Protein AF-A0A1F6GKB6-F1 (afdb_monomer_lite)

Organism: NCBI:txid1798563

Radius of gyration: 19.89 Å; chains: 1; bounding box: 51×46×44 Å

Secondary structure (DSSP, 8-state):
--S--S----SS---S--------SS---S-----S--------STT---TTSS---SS-----S-HHHHHHHHHH--S-EE-S--B-TTSSB--------TT--EEEEEEETTEEEEEEE--SS---

Structure (mmCIF, N/CA/C/O backbone):
data_AF-A0A1F6GKB6-F1
#
_entry.id   AF-A0A1F6GKB6-F1
#
loop_
_atom_site.group_PDB
_atom_site.id
_atom_site.type_symbol
_atom_site.label_atom_id
_atom_site.label_alt_id
_atom_site.label_comp_id
_atom_site.label_asym_id
_atom_site.label_entity_id
_atom_site.label_seq_id
_atom_site.pdbx_PDB_ins_code
_atom_site.Cartn_x
_atom_site.Cartn_y
_atom_site.Cartn_z
_atom_site.occupancy
_atom_site.B_iso_or_equiv
_atom_site.auth_seq_id
_atom_site.auth_comp_id
_atom_site.auth_asym_id
_atom_site.auth_atom_id
_atom_site.pdbx_PDB_model_num
ATOM 1 N N . MET A 1 1 ? -15.902 10.431 -11.038 1.00 54.03 1 MET A N 1
ATOM 2 C CA . MET A 1 1 ? -16.505 11.766 -10.882 1.00 54.03 1 MET A CA 1
ATOM 3 C C . MET A 1 1 ? -15.505 12.762 -11.425 1.00 54.03 1 MET A C 1
ATOM 5 O O . MET A 1 1 ? -14.327 12.593 -11.138 1.00 54.03 1 MET A O 1
ATOM 9 N N . GLY A 1 2 ? -15.940 13.699 -12.267 1.00 53.72 2 GLY A N 1
ATOM 10 C CA . GLY A 1 2 ? -15.123 14.877 -12.565 1.00 53.72 2 GLY A CA 1
ATOM 11 C C . GLY A 1 2 ? -15.116 15.820 -11.361 1.00 53.72 2 GLY A C 1
ATOM 12 O O . GLY A 1 2 ? -15.867 15.597 -10.414 1.00 53.72 2 GLY A O 1
ATOM 13 N N . GLU A 1 3 ? -14.307 16.872 -11.419 1.00 60.88 3 GLU A N 1
ATOM 14 C CA . GLU A 1 3 ? -14.274 17.997 -10.468 1.00 60.88 3 GLU A CA 1
ATOM 15 C C . GLU A 1 3 ? -15.574 18.844 -10.484 1.00 60.88 3 GLU A C 1
ATOM 17 O O . GLU A 1 3 ? -15.538 20.062 -10.347 1.00 60.88 3 GLU A O 1
ATOM 22 N N . GLU A 1 4 ? -16.737 18.230 -10.711 1.00 59.84 4 GLU A N 1
ATOM 23 C CA . GLU A 1 4 ? -18.040 18.894 -10.680 1.00 59.84 4 GLU A CA 1
ATOM 24 C C . GLU A 1 4 ? -18.728 18.532 -9.357 1.00 59.84 4 GLU A C 1
ATOM 26 O O . GLU A 1 4 ? -18.845 17.360 -8.992 1.00 59.84 4 GLU A O 1
ATOM 31 N N . THR A 1 5 ? -19.079 19.567 -8.593 1.00 58.62 5 THR A N 1
ATOM 32 C CA . THR A 1 5 ? -19.466 19.500 -7.178 1.00 58.62 5 THR A CA 1
ATOM 33 C C . THR A 1 5 ? -20.979 19.488 -6.959 1.00 58.62 5 THR A C 1
ATOM 35 O O . THR A 1 5 ? -21.428 19.633 -5.821 1.00 58.62 5 THR A O 1
ATOM 38 N N . THR A 1 6 ? -21.787 19.268 -8.001 1.00 60.56 6 THR A N 1
ATOM 39 C CA . THR A 1 6 ? -23.246 19.393 -7.908 1.00 60.56 6 THR A CA 1
ATOM 40 C C . THR A 1 6 ? -23.952 18.073 -8.195 1.00 60.56 6 THR A C 1
ATOM 42 O O . THR A 1 6 ? -24.744 17.937 -9.121 1.00 60.56 6 THR A O 1
ATOM 45 N N . GLY A 1 7 ? -23.722 17.105 -7.307 1.00 72.06 7 GLY A N 1
ATOM 46 C CA . GLY A 1 7 ? -24.527 15.890 -7.208 1.00 72.06 7 GLY A CA 1
ATOM 47 C C . GLY A 1 7 ? -24.171 14.810 -8.232 1.00 72.06 7 GLY A C 1
ATOM 48 O O . GLY A 1 7 ? -24.390 14.930 -9.431 1.00 72.06 7 GLY A O 1
ATOM 49 N N . GLY A 1 8 ? -23.706 13.671 -7.725 1.00 70.75 8 GLY A N 1
ATOM 50 C CA . GLY A 1 8 ? -23.504 12.463 -8.512 1.00 70.75 8 GLY A CA 1
ATOM 51 C C . GLY A 1 8 ? -23.344 11.259 -7.594 1.00 70.75 8 GLY A C 1
ATOM 52 O O . GLY A 1 8 ? -22.657 11.337 -6.580 1.00 70.75 8 GLY A O 1
ATOM 53 N N . ALA A 1 9 ? -23.983 10.143 -7.937 1.00 79.69 9 ALA A N 1
ATOM 54 C CA . ALA A 1 9 ? -23.826 8.881 -7.223 1.00 79.69 9 ALA A CA 1
ATOM 55 C C . ALA A 1 9 ? -23.137 7.863 -8.131 1.00 79.69 9 ALA A C 1
ATOM 57 O O . ALA A 1 9 ? -23.499 7.704 -9.297 1.00 79.69 9 ALA A O 1
ATOM 58 N N . VAL A 1 10 ? -22.163 7.141 -7.583 1.00 84.00 10 VAL A N 1
ATOM 59 C CA . VAL A 1 10 ? -21.629 5.936 -8.213 1.00 84.00 10 VAL A CA 1
ATOM 60 C C . VAL A 1 10 ? -22.353 4.746 -7.587 1.00 84.00 10 VAL A C 1
ATOM 62 O O . VAL A 1 10 ? -22.164 4.460 -6.412 1.00 84.00 10 VAL A O 1
ATOM 65 N N . THR A 1 11 ? -23.203 4.060 -8.355 1.00 87.25 11 THR A N 1
ATOM 66 C CA . THR A 1 11 ? -23.974 2.885 -7.889 1.00 87.25 11 THR A CA 1
ATOM 67 C C . THR A 1 11 ? -23.221 1.558 -8.058 1.00 87.25 11 THR A C 1
ATOM 69 O O . THR A 1 11 ? -23.742 0.500 -7.710 1.00 87.25 11 THR A O 1
ATOM 72 N N . GLY A 1 12 ? -22.002 1.612 -8.604 1.00 85.88 12 GLY A N 1
ATOM 73 C CA . GLY A 1 12 ? -21.102 0.477 -8.820 1.00 85.88 12 GLY A CA 1
ATOM 74 C C . GLY A 1 12 ? -19.685 0.784 -8.334 1.00 85.88 12 GLY A C 1
ATOM 75 O O . GLY A 1 12 ? -19.497 1.474 -7.337 1.00 85.88 12 GLY A O 1
ATOM 76 N N . LEU A 1 13 ? -18.661 0.295 -9.037 1.00 87.19 13 LEU A N 1
ATOM 77 C CA . LEU A 1 13 ? -17.279 0.635 -8.696 1.00 87.19 13 LEU A CA 1
ATOM 78 C C . LEU A 1 13 ? -16.881 1.993 -9.290 1.00 87.19 13 LEU A C 1
ATOM 80 O O . LEU A 1 13 ? -16.842 2.148 -10.509 1.00 87.19 13 LEU A O 1
ATOM 84 N N . GLY A 1 14 ? -16.489 2.933 -8.432 1.00 87.12 14 GLY A N 1
ATOM 85 C CA . GLY A 1 14 ? -15.773 4.146 -8.825 1.00 87.12 14 GLY A CA 1
ATOM 86 C C . GLY A 1 14 ? -14.289 3.984 -8.528 1.00 87.12 14 GLY A C 1
ATOM 87 O O . GLY A 1 14 ? -13.907 3.948 -7.365 1.00 87.12 14 GLY A O 1
ATOM 88 N N . VAL A 1 15 ? -13.450 3.868 -9.558 1.00 90.50 15 VAL A N 1
ATOM 89 C CA . VAL A 1 15 ? -12.000 3.717 -9.388 1.00 90.50 15 VAL A CA 1
ATOM 90 C C . VAL A 1 15 ? -11.258 4.647 -10.343 1.00 90.50 15 VAL A C 1
ATOM 92 O O . VAL A 1 15 ? -11.582 4.699 -11.526 1.00 90.50 15 VAL A O 1
ATOM 95 N N . GLY A 1 16 ? -10.278 5.391 -9.823 1.00 86.94 16 GLY A N 1
ATOM 96 C CA . GLY A 1 16 ? -9.428 6.267 -10.637 1.00 86.94 16 GLY A CA 1
ATOM 97 C C . GLY A 1 16 ? -8.393 5.490 -11.454 1.00 86.94 16 GLY A C 1
ATOM 98 O O . GLY A 1 16 ? -8.139 5.825 -12.605 1.00 86.94 16 GLY A O 1
ATOM 99 N N . VAL A 1 17 ? -7.837 4.414 -10.883 1.00 90.75 17 VAL A N 1
ATOM 100 C CA . VAL A 1 17 ? -6.865 3.529 -11.542 1.00 90.75 17 VAL A CA 1
ATOM 101 C C . VAL A 1 17 ? -7.171 2.071 -11.210 1.00 90.75 17 VAL A C 1
ATOM 103 O O . VAL A 1 17 ? -7.237 1.695 -10.042 1.00 90.75 17 VAL A O 1
ATOM 106 N N . ARG A 1 18 ? -7.315 1.231 -12.240 1.00 92.94 18 ARG A N 1
ATOM 107 C CA . ARG A 1 18 ? -7.402 -0.228 -12.101 1.00 92.94 18 ARG A CA 1
ATOM 108 C C . ARG A 1 18 ? -6.222 -0.875 -12.820 1.00 92.94 18 ARG A C 1
ATOM 110 O O . ARG A 1 18 ? -6.158 -0.827 -14.044 1.00 92.94 18 ARG A O 1
ATOM 117 N N . ALA A 1 19 ? -5.347 -1.531 -12.065 1.00 93.69 19 ALA A N 1
ATOM 118 C CA . ALA A 1 19 ? -4.325 -2.423 -12.602 1.00 93.69 19 ALA A CA 1
ATOM 119 C C . ALA A 1 19 ? -4.752 -3.881 -12.378 1.00 93.69 19 ALA A C 1
ATOM 121 O O . ALA A 1 19 ? -5.262 -4.229 -11.313 1.00 93.69 19 ALA A O 1
ATOM 122 N N . THR A 1 20 ? -4.611 -4.739 -13.389 1.00 94.69 20 THR A N 1
ATOM 123 C CA . THR A 1 20 ? -5.004 -6.152 -13.295 1.00 94.69 20 THR A CA 1
ATOM 124 C C . THR A 1 20 ? -3.941 -7.026 -13.933 1.00 94.69 20 THR A C 1
ATOM 126 O O . THR A 1 20 ? -3.696 -6.940 -15.132 1.00 94.69 20 THR A O 1
ATOM 129 N N . LEU A 1 21 ? -3.346 -7.893 -13.118 1.00 94.62 21 LEU A N 1
ATOM 130 C CA . LEU A 1 21 ? -2.519 -8.999 -13.571 1.00 94.62 21 LEU A CA 1
ATOM 131 C C . LEU A 1 21 ? -3.378 -10.268 -13.567 1.00 94.62 21 LEU A C 1
ATOM 133 O O . LEU A 1 21 ? -3.818 -10.712 -12.509 1.00 94.62 21 LEU A O 1
ATOM 137 N N . GLY A 1 22 ? -3.624 -10.832 -14.747 1.00 93.25 22 GLY A N 1
ATOM 138 C CA . GLY A 1 22 ? -4.306 -12.116 -14.890 1.00 93.25 22 GLY A CA 1
ATOM 139 C C . GLY A 1 22 ? -3.315 -13.274 -14.841 1.00 93.25 22 GLY A C 1
ATOM 140 O O . GLY A 1 22 ? -2.244 -13.193 -15.440 1.00 93.25 22 GLY A O 1
ATOM 141 N N . LEU A 1 23 ? -3.691 -14.357 -14.166 1.00 93.25 23 LEU A N 1
ATOM 142 C CA . LEU A 1 23 ? -2.981 -15.631 -14.229 1.00 93.25 23 LEU A CA 1
ATOM 143 C C . LEU A 1 23 ? -3.810 -16.618 -15.064 1.00 93.25 23 LEU A C 1
ATOM 145 O O . LEU A 1 23 ? -5.036 -16.633 -14.926 1.00 93.25 23 LEU A O 1
ATOM 149 N N . PRO A 1 24 ? -3.184 -17.415 -15.947 1.00 90.94 24 PRO A N 1
ATOM 150 C CA . PRO A 1 24 ? -3.893 -18.467 -16.665 1.00 90.94 24 PRO A CA 1
ATOM 151 C C . PRO A 1 24 ? -4.251 -19.622 -15.716 1.00 90.94 24 PRO A C 1
ATOM 153 O O . PRO A 1 24 ? -3.610 -19.806 -14.682 1.00 90.94 24 PRO A O 1
ATOM 156 N N . ASP A 1 25 ? -5.245 -20.428 -16.094 1.00 95.25 25 ASP A N 1
ATOM 157 C CA . ASP A 1 25 ? -5.691 -21.614 -15.344 1.00 95.25 25 ASP A CA 1
ATOM 158 C C . ASP A 1 25 ? -4.726 -22.805 -15.528 1.00 95.25 25 ASP A C 1
ATOM 160 O O . ASP A 1 25 ? -5.060 -23.855 -16.073 1.00 95.25 25 ASP A O 1
ATOM 164 N N . ILE A 1 26 ? -3.458 -22.591 -15.177 1.00 94.56 26 ILE A N 1
ATOM 165 C CA . ILE A 1 26 ? -2.392 -23.591 -15.176 1.00 94.56 26 ILE A CA 1
ATOM 166 C C . ILE A 1 26 ? -1.312 -23.165 -14.180 1.00 94.56 26 ILE A C 1
ATOM 168 O O . ILE A 1 26 ? -0.996 -21.981 -14.049 1.00 94.56 26 ILE A O 1
ATOM 172 N N . ALA A 1 27 ? -0.704 -24.130 -13.490 1.00 92.06 27 ALA A N 1
ATOM 173 C CA . ALA A 1 27 ? 0.462 -23.855 -12.660 1.00 92.06 27 ALA A CA 1
ATOM 174 C C . ALA A 1 27 ? 1.628 -23.347 -13.525 1.00 92.06 27 ALA A C 1
ATOM 176 O O . ALA A 1 27 ? 1.958 -23.934 -14.558 1.00 92.06 27 ALA A O 1
ATOM 177 N N . MET A 1 28 ? 2.273 -22.262 -13.097 1.00 92.25 28 MET A N 1
ATOM 178 C CA . MET A 1 28 ? 3.455 -21.745 -13.787 1.00 92.25 28 MET A CA 1
ATOM 179 C C . MET A 1 28 ? 4.600 -22.752 -13.668 1.00 92.25 28 MET A C 1
ATOM 181 O O . MET A 1 28 ? 5.017 -23.103 -12.567 1.00 92.25 28 MET A O 1
ATOM 185 N N . ALA A 1 29 ? 5.100 -23.226 -14.811 1.00 87.12 29 ALA A N 1
ATOM 186 C CA . ALA A 1 29 ? 6.099 -24.293 -14.860 1.00 87.12 29 ALA A CA 1
ATOM 187 C C . ALA A 1 29 ? 7.501 -23.844 -14.402 1.00 87.12 29 ALA A C 1
ATOM 189 O O . ALA A 1 29 ? 8.291 -24.683 -13.974 1.00 87.12 29 ALA A O 1
ATOM 190 N N . ALA A 1 30 ? 7.820 -22.544 -14.495 1.00 89.00 30 ALA A N 1
ATOM 191 C CA . ALA A 1 30 ? 9.069 -21.963 -14.002 1.00 89.00 30 ALA A CA 1
ATOM 192 C C . ALA A 1 30 ? 9.014 -20.423 -13.908 1.00 89.00 30 ALA A C 1
ATOM 194 O O . ALA A 1 30 ? 8.566 -19.765 -14.844 1.00 89.00 30 ALA A O 1
ATOM 195 N N . GLY A 1 31 ? 9.592 -19.874 -12.832 1.00 78.88 31 GLY A N 1
ATOM 196 C CA . GLY A 1 31 ? 10.120 -18.503 -12.741 1.00 78.88 31 GLY A CA 1
ATOM 197 C C . GLY A 1 31 ? 9.147 -17.323 -12.911 1.00 78.88 31 GLY A C 1
ATOM 198 O O . GLY A 1 31 ? 7.927 -17.470 -12.929 1.00 78.88 31 GLY A O 1
ATOM 199 N N . GLY A 1 32 ? 9.750 -16.134 -13.038 1.00 86.38 32 GLY A N 1
ATOM 200 C CA . GLY A 1 32 ? 9.097 -14.843 -13.284 1.00 86.38 32 GLY A CA 1
ATOM 201 C C . GLY A 1 32 ? 8.898 -13.982 -12.030 1.00 86.38 32 GLY A C 1
ATOM 202 O O . GLY A 1 32 ? 8.618 -14.495 -10.950 1.00 86.38 32 GLY A O 1
ATOM 203 N N . THR A 1 33 ? 9.017 -12.662 -12.191 1.00 92.62 33 THR A N 1
ATOM 204 C CA . THR A 1 33 ? 8.611 -11.667 -11.186 1.00 92.62 33 THR A CA 1
ATOM 205 C C . THR A 1 33 ? 7.348 -10.993 -11.691 1.00 92.62 33 THR A C 1
ATOM 207 O O . THR A 1 33 ? 7.362 -10.367 -12.750 1.00 92.62 33 THR A O 1
ATOM 210 N N . TYR A 1 34 ? 6.257 -11.124 -10.944 1.00 91.81 34 TYR A N 1
ATOM 211 C CA . TYR A 1 34 ? 4.956 -10.598 -11.329 1.00 91.81 34 TYR A CA 1
ATOM 212 C C . TYR A 1 34 ? 4.476 -9.587 -10.299 1.00 91.81 34 TYR A C 1
ATOM 214 O O . TYR A 1 34 ? 4.452 -9.870 -9.104 1.00 91.81 34 TYR A O 1
ATOM 222 N N . ALA A 1 35 ? 4.054 -8.420 -10.766 1.00 93.50 35 ALA A N 1
ATOM 223 C CA . ALA A 1 35 ? 3.468 -7.397 -9.922 1.00 93.50 35 ALA A CA 1
ATOM 224 C C . ALA A 1 35 ? 2.264 -6.798 -10.644 1.00 93.50 35 ALA A C 1
ATOM 226 O O . ALA A 1 35 ? 2.362 -6.410 -11.806 1.00 93.50 35 ALA A O 1
ATOM 227 N N . ALA A 1 36 ? 1.125 -6.708 -9.956 1.00 92.00 36 ALA A N 1
ATOM 228 C CA . ALA A 1 36 ? -0.007 -5.939 -10.469 1.00 92.00 36 ALA A CA 1
ATOM 229 C C . ALA A 1 36 ? 0.324 -4.435 -10.526 1.00 92.00 36 ALA A C 1
ATOM 231 O O . ALA A 1 36 ? -0.216 -3.715 -11.358 1.00 92.00 36 ALA A O 1
ATOM 232 N N . MET A 1 37 ? 1.227 -3.974 -9.658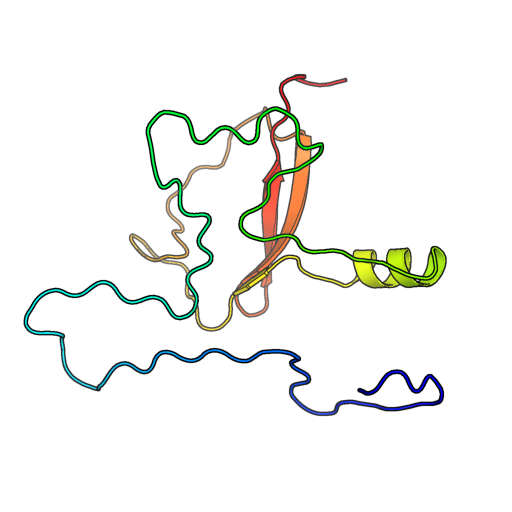 1.00 94.00 37 MET A N 1
ATOM 233 C CA . MET A 1 37 ? 1.769 -2.620 -9.626 1.00 94.00 37 MET A CA 1
ATOM 234 C C . MET A 1 37 ? 3.185 -2.667 -9.039 1.00 94.00 37 MET A C 1
ATOM 236 O O . MET A 1 37 ? 3.398 -3.341 -8.033 1.00 94.00 37 MET A O 1
ATOM 240 N N . MET A 1 38 ? 4.132 -1.949 -9.647 1.00 95.31 38 MET A N 1
ATOM 241 C CA . MET A 1 38 ? 5.509 -1.809 -9.160 1.00 95.31 38 MET A CA 1
ATOM 242 C C . MET A 1 38 ? 5.889 -0.321 -9.139 1.00 95.31 38 MET A C 1
ATOM 244 O O . MET A 1 38 ? 6.223 0.228 -10.188 1.00 95.31 38 MET A O 1
ATOM 248 N N . PRO A 1 39 ? 5.795 0.360 -7.984 1.00 93.81 39 PRO A N 1
ATOM 249 C CA . PRO A 1 39 ? 6.403 1.674 -7.817 1.00 93.81 39 PRO A CA 1
ATOM 250 C C . PRO A 1 39 ? 7.923 1.523 -7.683 1.00 93.81 39 PRO A C 1
ATOM 252 O O . PRO A 1 39 ? 8.397 0.680 -6.923 1.00 93.81 39 PRO A O 1
ATOM 255 N N . GLU A 1 40 ? 8.687 2.349 -8.397 1.00 96.12 40 GLU A N 1
ATOM 256 C CA . GLU A 1 40 ? 10.149 2.308 -8.367 1.00 96.12 40 GLU A CA 1
ATOM 257 C C . GLU A 1 40 ? 10.741 3.719 -8.304 1.00 96.12 40 GLU A C 1
ATOM 259 O O . GLU A 1 40 ? 10.392 4.603 -9.086 1.00 96.12 40 GLU A O 1
ATOM 264 N N . ILE A 1 41 ? 11.676 3.899 -7.371 1.00 96.12 41 ILE A N 1
ATOM 265 C CA . ILE A 1 41 ? 12.668 4.970 -7.381 1.00 96.12 41 ILE A CA 1
ATOM 266 C C . ILE A 1 41 ? 13.997 4.276 -7.658 1.00 96.12 41 ILE A C 1
ATOM 268 O O . ILE A 1 41 ? 14.449 3.466 -6.849 1.00 96.12 41 ILE A O 1
ATOM 272 N N . TYR A 1 42 ? 14.592 4.561 -8.814 1.00 96.62 42 TYR A N 1
ATOM 273 C CA . TYR A 1 42 ? 15.803 3.884 -9.267 1.00 96.62 42 TYR A CA 1
ATOM 274 C C . TYR A 1 42 ? 17.051 4.736 -9.006 1.00 96.62 42 TYR A C 1
ATOM 276 O O . TYR A 1 42 ? 17.180 5.849 -9.520 1.00 96.62 42 TYR A O 1
ATOM 284 N N . SER A 1 43 ? 17.991 4.189 -8.237 1.00 97.06 43 SER A N 1
ATOM 285 C CA . SER A 1 43 ? 19.283 4.814 -7.934 1.00 97.06 43 SER A CA 1
ATOM 286 C C . SER A 1 43 ? 20.339 4.380 -8.955 1.00 97.06 43 SER A C 1
ATOM 288 O O . SER A 1 43 ? 20.814 3.248 -8.925 1.00 97.06 43 SER A O 1
ATOM 290 N N . PHE A 1 44 ? 20.715 5.279 -9.870 1.00 95.88 44 PHE A N 1
ATOM 291 C CA . PHE A 1 44 ? 21.575 4.965 -11.025 1.00 95.88 44 PHE A CA 1
ATOM 292 C C . PHE A 1 44 ? 23.066 4.789 -10.708 1.00 95.88 44 PHE A C 1
ATOM 294 O O . PHE A 1 44 ? 23.815 4.303 -11.555 1.00 95.88 44 PHE A O 1
ATOM 301 N N . GLY A 1 45 ? 23.513 5.191 -9.522 1.00 96.56 45 GLY A N 1
ATOM 302 C CA . GLY A 1 45 ? 24.922 5.142 -9.143 1.00 96.56 45 GLY A CA 1
ATOM 303 C C . GLY A 1 45 ? 25.141 5.298 -7.646 1.00 96.56 45 GLY A C 1
ATOM 304 O O . GLY A 1 45 ? 24.208 5.591 -6.896 1.00 96.56 45 GLY A O 1
ATOM 305 N N . ASP A 1 46 ? 26.391 5.123 -7.231 1.00 95.81 46 ASP A N 1
ATOM 306 C CA . ASP A 1 46 ? 26.845 5.204 -5.839 1.00 95.81 46 ASP A CA 1
ATOM 307 C C . ASP A 1 46 ? 26.575 6.566 -5.178 1.00 95.81 46 ASP A C 1
ATOM 309 O O . ASP A 1 46 ? 26.317 6.621 -3.980 1.00 95.81 46 ASP A O 1
ATOM 313 N N . ALA A 1 47 ? 26.561 7.649 -5.957 1.00 96.25 47 ALA A N 1
ATOM 314 C CA . ALA A 1 47 ? 26.251 9.001 -5.493 1.00 96.25 47 ALA A CA 1
ATOM 315 C C . ALA A 1 47 ? 24.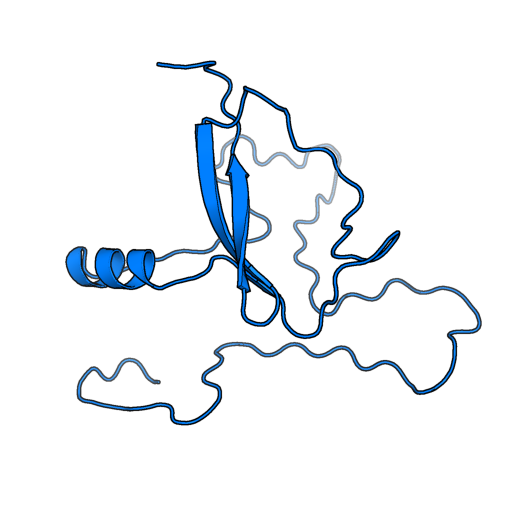743 9.347 -5.461 1.00 96.25 47 ALA A C 1
ATOM 317 O O . ALA A 1 47 ? 24.396 10.515 -5.288 1.00 96.25 47 ALA A O 1
ATOM 318 N N . SER A 1 48 ? 23.835 8.384 -5.669 1.00 96.62 48 SER A N 1
ATOM 319 C CA . SER A 1 48 ? 22.387 8.649 -5.611 1.00 96.62 48 SER A CA 1
ATOM 320 C C . SER A 1 48 ? 21.966 8.935 -4.170 1.00 96.62 48 SER A C 1
ATOM 322 O O . SER A 1 48 ? 21.854 8.016 -3.361 1.00 96.62 48 SER A O 1
ATOM 324 N N . ASP A 1 49 ? 21.719 10.205 -3.860 1.00 95.06 49 ASP A N 1
ATOM 325 C CA . ASP A 1 49 ? 21.352 10.662 -2.524 1.00 95.06 49 ASP A CA 1
ATOM 326 C C . ASP A 1 49 ? 20.140 11.597 -2.586 1.00 95.06 49 ASP A C 1
ATOM 328 O O . ASP A 1 49 ? 20.143 12.618 -3.276 1.00 95.06 49 ASP A O 1
ATOM 332 N N . ALA A 1 50 ? 19.091 11.232 -1.853 1.00 93.19 50 ALA A N 1
ATOM 333 C CA . ALA A 1 50 ? 17.882 12.029 -1.693 1.00 93.19 50 ALA A CA 1
ATOM 334 C C . ALA A 1 50 ? 17.827 12.728 -0.324 1.00 93.19 50 ALA A C 1
ATOM 336 O O . ALA A 1 50 ? 16.801 13.297 0.022 1.00 93.19 50 ALA A O 1
ATOM 337 N N . GLY A 1 51 ? 18.905 12.727 0.464 1.00 92.94 51 GLY A N 1
ATOM 338 C CA . GLY A 1 51 ? 18.927 13.225 1.843 1.00 92.94 51 GLY A CA 1
ATOM 339 C C . GLY A 1 51 ? 18.580 14.708 2.022 1.00 92.94 51 GLY A C 1
ATOM 340 O O . GLY A 1 51 ? 18.288 15.132 3.136 1.00 92.94 51 GLY A O 1
ATOM 341 N N . ALA A 1 52 ? 18.575 15.499 0.945 1.00 94.19 52 ALA A N 1
ATOM 342 C CA . ALA A 1 52 ? 18.168 16.905 0.971 1.00 94.19 52 ALA A CA 1
ATOM 343 C C . ALA A 1 52 ? 16.655 17.135 0.761 1.00 94.19 52 ALA A C 1
ATOM 345 O O . ALA A 1 52 ? 16.198 18.272 0.893 1.00 94.19 52 ALA A O 1
ATOM 346 N N . VAL A 1 53 ? 15.871 16.110 0.403 1.00 94.81 53 VAL A N 1
ATOM 347 C CA . VAL A 1 53 ? 14.419 16.263 0.206 1.00 94.81 53 VAL A CA 1
ATOM 348 C C . VAL A 1 53 ? 13.681 16.198 1.543 1.00 94.81 53 VAL A C 1
ATOM 350 O O . VAL A 1 53 ? 14.092 15.500 2.464 1.00 94.81 53 VAL A O 1
ATOM 353 N N . THR A 1 54 ? 12.557 16.907 1.655 1.00 94.69 54 THR A N 1
ATOM 354 C CA . THR A 1 54 ? 11.737 16.906 2.880 1.00 94.69 54 THR A CA 1
ATOM 355 C C . THR A 1 54 ? 10.987 15.594 3.094 1.00 94.69 54 THR A C 1
ATOM 357 O O . THR A 1 54 ? 10.661 15.252 4.225 1.00 94.69 54 THR A O 1
ATOM 360 N N . GLU A 1 55 ? 10.677 14.880 2.011 1.00 92.88 55 GLU A N 1
ATOM 361 C CA . GLU A 1 55 ? 10.007 13.582 2.045 1.00 92.88 55 GLU A CA 1
ATOM 362 C C . GLU A 1 55 ? 10.327 12.790 0.768 1.00 92.88 55 GLU A C 1
ATOM 364 O O . GLU A 1 55 ? 10.260 13.337 -0.335 1.00 92.88 55 GLU A O 1
ATOM 369 N N . LEU A 1 56 ? 10.649 11.503 0.918 1.00 94.94 56 LEU A N 1
ATOM 370 C CA . LEU A 1 56 ? 10.826 10.551 -0.177 1.00 94.94 56 LEU A CA 1
ATOM 371 C C . LEU A 1 56 ? 9.890 9.361 0.047 1.00 94.94 56 LEU A C 1
ATOM 373 O O . LEU A 1 56 ? 9.984 8.691 1.072 1.00 94.94 56 LEU A O 1
ATOM 377 N N . SER A 1 57 ? 9.024 9.078 -0.924 1.00 94.94 57 SER A N 1
ATOM 378 C CA . SER A 1 57 ? 7.958 8.081 -0.782 1.00 94.94 57 SER A CA 1
ATOM 379 C C . SER A 1 57 ? 7.819 7.258 -2.064 1.00 94.94 57 SER A C 1
ATOM 381 O O . SER A 1 57 ? 7.633 7.827 -3.136 1.00 94.94 57 SER A O 1
ATOM 383 N N . PHE A 1 58 ? 7.855 5.921 -1.966 1.00 93.88 58 PHE A N 1
ATOM 384 C CA . PHE A 1 58 ? 7.523 5.028 -3.094 1.00 93.88 58 PHE A CA 1
ATOM 385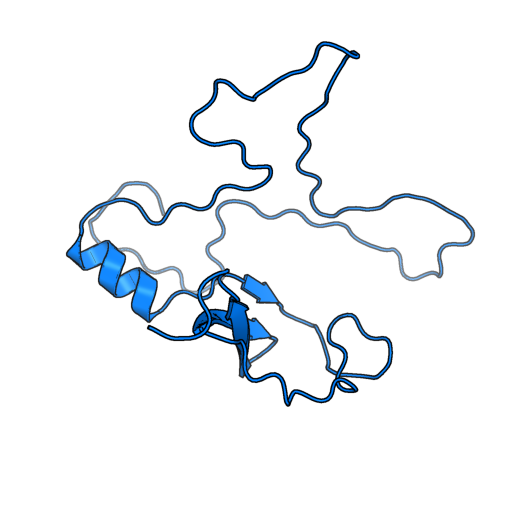 C C . PHE A 1 58 ? 6.031 5.091 -3.443 1.00 93.88 58 PHE A C 1
ATOM 387 O O . PHE A 1 58 ? 5.649 5.024 -4.607 1.00 93.88 58 PHE A O 1
ATOM 394 N N . ILE A 1 59 ? 5.186 5.226 -2.419 1.00 94.62 59 ILE A N 1
ATOM 395 C CA . ILE A 1 59 ? 3.745 5.429 -2.546 1.00 94.62 59 ILE A CA 1
ATOM 396 C C . ILE A 1 59 ? 3.368 6.537 -1.569 1.00 94.62 59 ILE A C 1
ATOM 398 O O . ILE A 1 59 ? 3.561 6.393 -0.364 1.00 94.62 59 ILE A O 1
ATOM 402 N N . ARG A 1 60 ? 2.824 7.638 -2.089 1.00 93.81 60 ARG A N 1
ATOM 403 C CA . ARG A 1 60 ? 2.289 8.742 -1.289 1.00 93.81 60 ARG A CA 1
ATOM 404 C C . ARG A 1 60 ? 0.779 8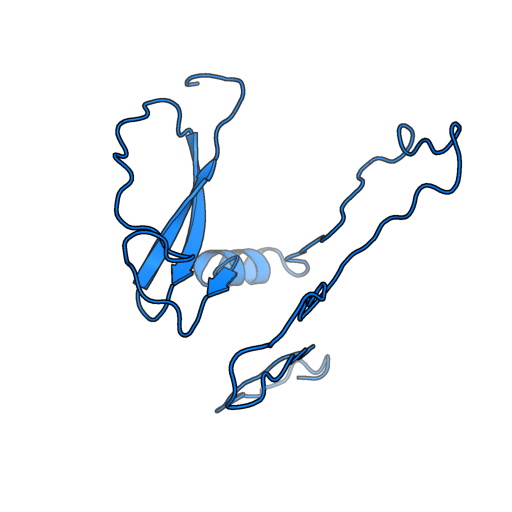.800 -1.474 1.00 93.81 60 ARG A C 1
ATOM 406 O O . ARG A 1 60 ? 0.301 8.912 -2.600 1.00 93.81 60 ARG A O 1
ATOM 413 N N . VAL A 1 61 ? 0.045 8.751 -0.368 1.00 93.19 61 VAL A N 1
ATOM 414 C CA . VAL A 1 61 ? -1.417 8.889 -0.342 1.00 93.19 61 VAL A CA 1
ATOM 415 C C . VAL A 1 61 ? -1.757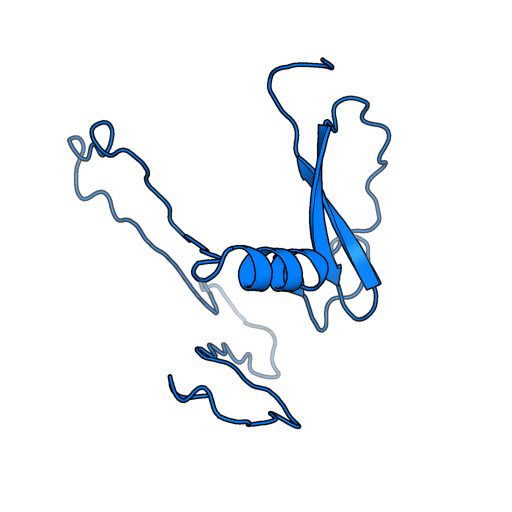 10.168 0.412 1.00 93.19 61 VAL A C 1
ATOM 417 O O . VAL A 1 61 ? -1.180 10.431 1.464 1.00 93.19 61 VAL A O 1
ATOM 420 N N . VAL A 1 62 ? -2.654 10.984 -0.141 1.00 94.12 62 VAL A N 1
ATOM 421 C CA . VAL A 1 62 ? -3.025 12.286 0.428 1.00 94.12 62 VAL A CA 1
ATOM 422 C C . VAL A 1 62 ? -4.543 12.387 0.497 1.00 94.12 62 VAL A C 1
ATOM 424 O O . VAL A 1 62 ? -5.211 12.298 -0.532 1.00 94.12 62 VAL A O 1
ATOM 427 N N . ASN A 1 63 ? -5.073 12.609 1.700 1.00 94.75 63 ASN A N 1
ATOM 428 C CA . ASN A 1 63 ? -6.411 13.162 1.893 1.00 94.75 63 ASN A CA 1
ATOM 429 C C . ASN A 1 63 ? -6.249 14.686 1.972 1.00 94.75 63 ASN A C 1
ATOM 431 O O . ASN A 1 63 ? -5.669 15.189 2.931 1.00 94.75 63 ASN A O 1
ATOM 435 N N . GLY A 1 64 ? -6.631 15.397 0.912 1.00 93.00 64 GLY A N 1
ATOM 436 C CA . GLY A 1 64 ? -6.445 16.843 0.777 1.00 93.00 64 GLY A CA 1
ATOM 437 C C . GLY A 1 64 ? -7.761 17.534 0.429 1.00 93.00 64 GLY A C 1
ATOM 438 O O . GLY A 1 64 ? -8.625 16.925 -0.196 1.00 93.00 64 GLY A O 1
ATOM 439 N N . GLY A 1 65 ? -7.909 18.809 0.797 1.00 92.56 65 GLY A N 1
ATOM 440 C CA . GLY A 1 65 ? -9.104 19.600 0.497 1.00 92.56 65 GLY A CA 1
ATOM 441 C C . GLY A 1 65 ? -9.633 20.369 1.707 1.00 92.56 65 GLY A C 1
ATOM 442 O O . GLY A 1 65 ? -8.859 20.844 2.536 1.00 92.56 65 GLY A O 1
ATOM 443 N N . ASP A 1 66 ? -10.958 20.519 1.774 1.00 94.25 66 ASP A N 1
ATOM 444 C CA . ASP A 1 66 ? -11.658 21.170 2.886 1.00 94.25 66 ASP A CA 1
ATOM 445 C C . ASP A 1 66 ? -11.456 20.413 4.209 1.00 94.25 66 ASP A C 1
ATOM 447 O O . ASP A 1 66 ? -11.567 19.190 4.247 1.00 94.25 66 ASP A O 1
ATOM 451 N N . ALA A 1 67 ? -11.194 21.130 5.304 1.00 94.06 67 ALA A N 1
ATOM 452 C CA . ALA A 1 67 ? -10.851 20.521 6.590 1.00 94.06 67 ALA A CA 1
ATOM 453 C C . ALA A 1 67 ? -11.968 19.635 7.165 1.00 94.06 67 ALA A C 1
ATOM 455 O O . ALA A 1 67 ? -11.691 18.553 7.681 1.00 94.06 67 ALA A O 1
ATOM 456 N N . THR A 1 68 ? -13.228 20.063 7.057 1.00 94.88 68 THR A N 1
ATOM 457 C CA . THR A 1 68 ? -14.369 19.279 7.542 1.00 94.88 68 THR A CA 1
ATOM 458 C C . THR A 1 68 ? -14.623 18.081 6.631 1.00 94.88 68 THR A C 1
ATOM 460 O O . THR A 1 68 ? -14.809 16.965 7.118 1.00 94.88 68 THR A O 1
ATOM 463 N N . GLY A 1 69 ? -14.566 18.283 5.312 1.00 94.44 69 GLY A N 1
ATOM 464 C CA . GLY A 1 69 ? -14.684 17.201 4.336 1.00 94.44 69 GLY A CA 1
ATOM 465 C C . GLY A 1 69 ? -13.618 16.121 4.531 1.00 94.44 69 GLY A C 1
ATOM 466 O O . GLY A 1 69 ? -13.948 14.939 4.578 1.00 94.44 69 GLY A O 1
ATOM 467 N N . MET A 1 70 ? -12.359 16.521 4.732 1.00 96.31 70 MET A N 1
ATOM 468 C CA . MET A 1 70 ? -11.257 15.598 5.011 1.00 96.31 70 MET A CA 1
ATOM 469 C C . MET A 1 70 ? -11.496 14.785 6.283 1.00 96.31 70 MET A C 1
ATOM 471 O O . MET A 1 70 ? -11.289 13.576 6.244 1.00 96.31 70 MET A O 1
ATOM 475 N N . GLY A 1 71 ? -11.959 15.414 7.371 1.00 96.00 71 GLY A N 1
ATOM 476 C CA . GLY A 1 71 ? -12.289 14.701 8.610 1.00 96.00 71 GLY A CA 1
ATOM 477 C C . GLY A 1 71 ? -13.383 13.654 8.399 1.00 96.00 71 GLY A C 1
ATOM 478 O O . GLY A 1 71 ? -13.235 12.511 8.811 1.00 96.00 71 GLY A O 1
ATOM 479 N N . THR A 1 72 ? -14.422 14.008 7.640 1.00 96.19 72 THR A N 1
ATOM 480 C CA . THR A 1 72 ? -15.508 13.069 7.310 1.00 96.19 72 THR A CA 1
ATOM 481 C C . THR A 1 72 ? -14.997 11.882 6.481 1.00 96.19 72 THR A C 1
ATOM 483 O O . THR A 1 72 ? -15.396 10.744 6.695 1.00 96.19 72 THR A O 1
ATOM 486 N N . VAL A 1 73 ? -14.081 12.128 5.537 1.00 95.31 73 VAL A N 1
ATOM 487 C CA . VAL A 1 73 ? -13.450 11.055 4.753 1.00 95.31 73 VAL A CA 1
ATOM 488 C C . VAL A 1 73 ? -12.563 10.170 5.631 1.00 95.31 73 VAL A C 1
ATOM 490 O O . VAL A 1 73 ? -12.571 8.960 5.441 1.00 95.31 73 VAL A O 1
ATOM 493 N N . ASP A 1 74 ? -11.813 10.735 6.577 1.00 95.19 74 ASP A N 1
ATOM 494 C CA . ASP A 1 74 ? -10.932 9.982 7.483 1.00 95.19 74 ASP A CA 1
ATOM 495 C C . ASP A 1 74 ? -11.722 9.037 8.414 1.00 95.19 74 ASP A C 1
ATOM 497 O O . ASP A 1 74 ? -11.360 7.867 8.597 1.00 95.19 74 ASP A O 1
ATOM 501 N N . ASP A 1 75 ? -12.883 9.493 8.896 1.00 95.62 75 ASP A N 1
ATOM 502 C CA . ASP A 1 75 ? -13.813 8.686 9.695 1.00 95.62 75 ASP A CA 1
ATOM 503 C C . ASP A 1 75 ? -14.287 7.423 8.948 1.00 95.62 75 ASP A C 1
ATOM 505 O O . ASP A 1 75 ? -14.424 6.346 9.545 1.00 95.62 75 ASP A O 1
ATOM 509 N N . ASP A 1 76 ? -14.454 7.505 7.626 1.00 94.56 76 ASP A N 1
ATOM 510 C CA . ASP A 1 76 ? -15.039 6.443 6.799 1.00 94.56 76 ASP A CA 1
ATOM 511 C C . ASP A 1 76 ? -14.003 5.597 6.039 1.00 94.56 76 ASP A C 1
ATOM 513 O O . ASP A 1 76 ? -14.187 4.390 5.842 1.00 94.56 76 ASP A O 1
ATOM 517 N N . ALA A 1 77 ? -12.897 6.199 5.605 1.00 95.44 77 ALA A N 1
ATOM 518 C CA . ALA A 1 77 ? -11.948 5.574 4.694 1.00 95.44 77 ALA A CA 1
ATOM 519 C C . ALA A 1 77 ? -11.153 4.442 5.356 1.00 95.44 77 ALA A C 1
ATOM 521 O O . ALA A 1 77 ? -10.781 4.494 6.526 1.00 95.44 77 ALA A O 1
ATOM 522 N N . PHE A 1 78 ? -10.842 3.415 4.569 1.00 96.69 78 PHE A N 1
ATOM 523 C CA . PHE A 1 78 ? -9.853 2.398 4.921 1.00 96.69 78 PHE A CA 1
ATOM 524 C C . PHE A 1 78 ? -8.574 2.688 4.145 1.00 96.69 78 PHE A C 1
ATOM 526 O O . PHE A 1 78 ? -8.648 2.900 2.934 1.00 96.69 78 PHE A O 1
ATOM 533 N N . LEU A 1 79 ? -7.411 2.623 4.800 1.00 95.69 79 LEU A N 1
ATOM 534 C CA . LEU A 1 79 ? -6.126 2.811 4.120 1.00 95.69 79 LEU A CA 1
ATOM 535 C C . LEU A 1 79 ? -5.935 1.770 3.008 1.00 95.69 79 LEU A C 1
ATOM 537 O O . LEU A 1 79 ? -5.567 2.104 1.885 1.00 95.69 79 LEU A O 1
ATOM 541 N N . PHE A 1 80 ? -6.251 0.510 3.316 1.00 95.19 80 PHE A N 1
ATOM 542 C CA . PHE A 1 80 ? -6.293 -0.578 2.348 1.00 95.19 80 PHE A CA 1
ATOM 543 C C . PHE A 1 80 ? -7.589 -1.372 2.478 1.00 95.19 80 PHE A C 1
ATOM 545 O O . PHE A 1 80 ? -8.038 -1.679 3.583 1.00 95.19 80 PHE A O 1
ATOM 552 N N . SER A 1 81 ? -8.159 -1.748 1.332 1.00 95.12 81 SER A N 1
ATOM 553 C CA . SER A 1 81 ? -9.267 -2.697 1.234 1.00 95.12 81 SER A CA 1
ATOM 554 C C . SER A 1 81 ? -8.815 -3.923 0.448 1.00 95.12 81 SER A C 1
ATOM 556 O O . SER A 1 81 ? -8.737 -3.901 -0.779 1.00 95.12 81 SER A O 1
ATOM 558 N N . LEU A 1 82 ? -8.484 -4.989 1.168 1.00 94.69 82 LEU A N 1
ATOM 559 C CA . LEU A 1 82 ? -7.961 -6.236 0.626 1.00 94.69 82 LEU A CA 1
ATOM 560 C C . LEU A 1 82 ? -9.119 -7.216 0.412 1.00 94.69 82 LEU A C 1
ATOM 562 O O . LEU A 1 82 ? -9.678 -7.770 1.361 1.00 94.69 82 LEU A O 1
ATOM 566 N N . GLN A 1 83 ? -9.519 -7.404 -0.844 1.00 94.75 83 GLN A N 1
ATOM 567 C CA . GLN A 1 83 ? -10.690 -8.203 -1.213 1.00 94.75 83 GLN A CA 1
ATOM 568 C C . GLN A 1 83 ? -10.279 -9.548 -1.820 1.00 94.75 83 GLN A C 1
ATOM 570 O O . GLN A 1 83 ? -9.309 -9.623 -2.568 1.00 94.75 83 GLN A O 1
ATOM 575 N N . GLY A 1 84 ? -11.030 -10.607 -1.498 1.00 92.06 84 GLY A N 1
ATOM 576 C CA . GLY A 1 84 ? -10.758 -11.969 -1.975 1.00 92.06 84 GLY A CA 1
ATOM 577 C C . GLY A 1 84 ? -9.679 -12.733 -1.197 1.00 92.06 84 GLY A C 1
ATOM 578 O O . GLY A 1 84 ? -9.359 -13.854 -1.577 1.00 92.06 84 GLY A O 1
ATOM 579 N N . LEU A 1 85 ? -9.137 -12.159 -0.116 1.00 92.62 85 LEU A N 1
ATOM 580 C CA . LEU A 1 85 ? -8.211 -12.851 0.784 1.00 92.62 85 LEU A CA 1
ATOM 581 C C . LEU A 1 85 ? -8.972 -13.624 1.866 1.00 92.62 85 LEU A C 1
ATOM 583 O O . LEU A 1 85 ? -9.950 -13.123 2.425 1.00 92.62 85 LEU A O 1
ATOM 587 N N . THR A 1 86 ? -8.482 -14.814 2.199 1.00 90.44 86 THR A N 1
ATOM 588 C CA . THR A 1 86 ? -8.969 -15.639 3.310 1.00 90.44 86 THR A CA 1
ATOM 589 C C . THR A 1 86 ? -7.867 -15.833 4.339 1.00 90.44 86 THR A C 1
ATOM 591 O O . THR A 1 86 ? -6.699 -15.966 3.977 1.00 90.44 86 THR A O 1
ATOM 594 N N . ALA A 1 87 ? -8.248 -15.858 5.616 1.00 90.62 87 ALA A N 1
ATOM 595 C CA . ALA A 1 87 ? -7.323 -16.168 6.697 1.00 90.62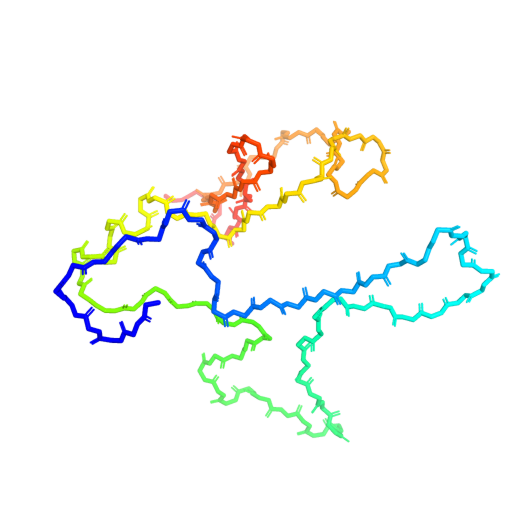 87 ALA A CA 1
ATOM 596 C C . ALA A 1 87 ? -6.889 -17.643 6.629 1.00 90.62 87 ALA A C 1
ATOM 598 O O . ALA A 1 87 ? -7.740 -18.509 6.408 1.00 90.62 87 ALA A O 1
ATOM 599 N N . GLY A 1 88 ? -5.605 -17.939 6.830 1.00 90.94 88 GLY A N 1
ATOM 600 C CA . GLY A 1 88 ? -5.109 -19.317 6.903 1.00 90.94 88 GLY A CA 1
ATOM 601 C C . GLY A 1 88 ? -3.598 -19.410 7.098 1.00 90.94 88 GLY A C 1
ATOM 602 O O . GLY A 1 88 ? -2.879 -18.452 6.839 1.00 90.94 88 GLY A O 1
ATOM 603 N N . ASP A 1 89 ? -3.124 -20.566 7.559 1.00 91.62 89 ASP A N 1
ATOM 604 C CA . ASP A 1 89 ? -1.691 -20.835 7.739 1.00 91.62 89 ASP A CA 1
ATOM 605 C C . ASP A 1 89 ? -0.949 -20.760 6.394 1.00 91.62 89 ASP A C 1
ATOM 607 O O . ASP A 1 89 ? -1.351 -21.383 5.404 1.00 91.62 89 ASP A O 1
ATOM 611 N N . GLY A 1 90 ? 0.097 -19.936 6.336 1.00 83.56 90 GLY A N 1
ATOM 612 C CA . GLY A 1 90 ? 0.881 -19.694 5.128 1.00 83.56 90 GLY A CA 1
ATOM 613 C C . GLY A 1 90 ? 0.140 -18.903 4.044 1.00 83.56 90 GLY A C 1
ATOM 614 O O . GLY A 1 90 ? 0.608 -18.834 2.906 1.00 83.56 90 GLY A O 1
ATOM 615 N N . HIS A 1 91 ? -1.025 -18.323 4.352 1.00 91.12 91 HIS A N 1
ATOM 616 C CA . HIS A 1 91 ? -1.713 -17.393 3.457 1.00 91.12 91 HIS A CA 1
ATOM 617 C C . HIS A 1 91 ? -1.146 -15.981 3.591 1.00 91.12 91 HIS A C 1
ATOM 619 O O . HIS A 1 91 ? -0.499 -15.630 4.573 1.00 91.12 91 HIS A O 1
ATOM 625 N N . LEU A 1 92 ? -1.449 -15.128 2.609 1.00 84.31 92 LEU A N 1
ATOM 626 C CA . LEU A 1 92 ? -1.106 -13.707 2.698 1.00 84.31 92 LEU A CA 1
ATOM 627 C C . LEU A 1 92 ? -1.744 -13.045 3.931 1.00 84.31 92 LEU A C 1
ATOM 629 O O . LEU A 1 92 ? -1.138 -12.173 4.546 1.00 84.31 92 LEU A O 1
ATOM 633 N N . PHE A 1 93 ? -2.957 -13.470 4.296 1.00 88.81 93 PHE A N 1
ATOM 634 C CA . PHE A 1 93 ? -3.554 -13.156 5.587 1.00 88.81 93 PHE A CA 1
ATOM 635 C C . PHE A 1 93 ? -3.363 -14.347 6.529 1.00 88.81 93 PHE A C 1
ATOM 637 O O . PHE A 1 93 ? -4.207 -15.237 6.612 1.00 88.81 93 PHE A O 1
ATOM 644 N N . ASP A 1 94 ? -2.223 -14.376 7.206 1.00 87.50 94 ASP A N 1
ATOM 645 C CA . ASP A 1 94 ? -1.890 -15.452 8.130 1.00 87.50 94 ASP A CA 1
ATOM 646 C C . ASP A 1 94 ? -2.615 -15.287 9.477 1.00 87.50 94 ASP A C 1
ATOM 648 O O . ASP A 1 94 ? -2.708 -14.185 10.022 1.00 87.50 94 ASP A O 1
ATOM 652 N N . SER A 1 95 ? -3.154 -16.382 10.015 1.00 83.25 95 SER A N 1
ATOM 653 C CA . SER A 1 95 ? -3.933 -16.392 11.263 1.00 83.25 95 SER A CA 1
ATOM 654 C C . SER A 1 95 ? -3.202 -17.001 12.462 1.00 83.25 95 SER A C 1
ATOM 656 O O . SER A 1 95 ? -3.827 -17.254 13.489 1.00 83.25 95 SER A O 1
ATOM 658 N N . THR A 1 96 ? -1.909 -17.295 12.341 1.00 80.31 96 THR A N 1
ATOM 659 C CA . THR A 1 96 ? -1.138 -18.051 13.342 1.00 80.31 96 THR A CA 1
ATOM 660 C C . THR A 1 96 ? -0.375 -17.164 14.333 1.00 80.31 96 THR A C 1
ATOM 662 O O . THR A 1 96 ? 0.241 -17.667 15.274 1.00 80.31 96 THR A O 1
ATOM 665 N N . VAL A 1 97 ? -0.441 -15.836 14.177 1.00 70.31 97 VAL A N 1
ATOM 666 C CA . VAL A 1 97 ? 0.318 -14.882 15.000 1.00 70.31 97 VAL A CA 1
ATOM 667 C C . VAL A 1 97 ? -0.352 -14.621 16.357 1.00 70.31 97 VAL A C 1
ATOM 669 O O . VAL A 1 97 ? -1.541 -14.319 16.444 1.00 70.31 97 VAL A O 1
ATOM 672 N N . ASN A 1 98 ? 0.446 -14.674 17.430 1.00 66.94 98 ASN A N 1
ATOM 673 C CA . ASN A 1 98 ? 0.047 -14.311 18.792 1.00 66.94 98 ASN A CA 1
ATOM 674 C C . ASN A 1 98 ? 0.341 -12.820 19.071 1.00 66.94 98 ASN A C 1
ATOM 676 O O . ASN A 1 98 ? 1.469 -12.366 18.887 1.00 66.94 98 ASN A O 1
ATOM 680 N N . LEU A 1 99 ? -0.670 -12.061 19.509 1.00 64.56 99 LEU A N 1
ATOM 681 C CA . LEU A 1 99 ? -0.700 -10.588 19.492 1.00 64.56 99 LEU A CA 1
ATOM 682 C C . LEU A 1 99 ? -0.375 -9.896 20.829 1.00 64.56 99 LEU A C 1
ATOM 684 O O . LEU A 1 99 ? -0.677 -8.718 21.005 1.00 64.56 99 LEU A O 1
ATOM 688 N N . THR A 1 100 ? 0.247 -10.571 21.792 1.00 67.50 100 THR A N 1
ATOM 689 C CA . THR A 1 100 ? 0.672 -9.914 23.040 1.00 67.50 100 THR A CA 1
ATOM 690 C C . THR A 1 100 ? 1.959 -9.107 22.841 1.00 67.50 100 THR A C 1
ATOM 692 O O . THR A 1 100 ? 3.033 -9.549 23.244 1.00 67.50 100 THR A O 1
ATOM 695 N N . ASN A 1 101 ? 1.861 -7.923 22.225 1.00 66.31 101 ASN A N 1
ATOM 696 C CA . ASN A 1 101 ? 2.938 -6.929 22.197 1.00 66.31 101 ASN A CA 1
ATOM 697 C C . ASN A 1 101 ? 2.462 -5.607 22.841 1.00 66.31 101 ASN A C 1
ATOM 699 O O . ASN A 1 101 ? 1.533 -4.990 22.321 1.00 66.31 101 ASN A O 1
ATOM 703 N N . PRO A 1 102 ? 3.074 -5.160 23.955 1.00 64.12 102 PRO A N 1
ATOM 704 C CA . PRO A 1 102 ? 2.660 -3.955 24.676 1.00 64.12 102 PRO A CA 1
ATOM 705 C C . PRO A 1 102 ? 3.090 -2.623 24.029 1.00 64.12 102 PRO A C 1
ATOM 707 O O . PRO A 1 102 ? 2.817 -1.581 24.612 1.00 64.12 102 PRO A O 1
ATOM 710 N N . GLN A 1 103 ? 3.761 -2.622 22.870 1.00 70.38 103 GLN A N 1
ATOM 711 C CA . GLN A 1 103 ? 4.337 -1.408 22.257 1.00 70.38 103 GLN A CA 1
ATOM 712 C C . GLN A 1 103 ? 3.498 -0.791 21.119 1.00 70.38 103 GLN A C 1
ATOM 714 O O . GLN A 1 103 ? 4.024 -0.036 20.306 1.00 70.38 103 GLN A O 1
ATOM 719 N N . ILE A 1 104 ? 2.208 -1.125 21.019 1.00 77.19 104 ILE A N 1
ATOM 720 C CA . ILE A 1 104 ? 1.307 -0.526 20.020 1.00 77.19 104 ILE A CA 1
ATOM 721 C C . ILE A 1 104 ? 0.791 0.811 20.563 1.00 77.19 104 ILE A C 1
ATOM 723 O O . ILE A 1 104 ? 0.117 0.823 21.590 1.00 77.19 104 ILE A O 1
ATOM 727 N N . ASP A 1 105 ? 1.085 1.903 19.859 1.00 80.50 105 ASP A N 1
ATOM 728 C CA . ASP A 1 105 ? 0.718 3.273 20.250 1.00 80.50 105 ASP A CA 1
ATOM 729 C C . ASP A 1 105 ? -0.510 3.778 19.470 1.00 80.50 105 ASP A C 1
ATOM 731 O O . ASP A 1 105 ? -1.479 4.272 20.040 1.00 80.50 105 ASP A O 1
ATOM 735 N N . HIS A 1 106 ? -0.532 3.542 18.156 1.00 86.94 106 HIS A N 1
ATOM 736 C CA . HIS A 1 106 ? -1.637 3.921 17.271 1.00 86.94 106 HIS A CA 1
ATOM 737 C C . HIS A 1 106 ? -1.990 2.782 16.308 1.00 86.94 106 HIS A C 1
ATOM 739 O O . HIS A 1 106 ? -1.320 1.750 16.251 1.00 86.94 106 HIS A O 1
ATOM 745 N N . THR A 1 107 ? -3.059 2.950 15.526 1.00 90.69 107 THR A N 1
ATOM 746 C CA . THR A 1 107 ? -3.428 1.986 14.483 1.00 90.69 107 THR A CA 1
ATOM 747 C C . THR A 1 107 ? -3.930 2.662 13.212 1.00 90.69 107 THR A C 1
ATOM 749 O O . THR A 1 107 ? -4.503 3.746 13.266 1.00 90.69 107 THR A O 1
ATOM 752 N N . LEU A 1 108 ? -3.759 1.996 12.067 1.00 92.62 108 LEU A N 1
ATOM 753 C CA . LEU A 1 108 ? -4.379 2.381 10.795 1.00 92.62 108 LEU A CA 1
ATOM 754 C C . LEU A 1 108 ? -5.492 1.403 10.441 1.00 92.62 108 LEU A C 1
ATOM 756 O O . LEU A 1 108 ? -5.288 0.188 10.440 1.00 92.62 108 LEU A O 1
ATOM 760 N N . LYS A 1 109 ? -6.663 1.941 10.103 1.00 96.06 109 LYS A N 1
ATOM 761 C CA . LYS A 1 109 ? -7.855 1.166 9.756 1.00 96.06 109 LYS A CA 1
ATOM 762 C C . LYS A 1 109 ? -7.709 0.560 8.356 1.00 96.06 109 LYS A C 1
ATOM 764 O O . LYS A 1 109 ? -7.548 1.276 7.366 1.00 96.06 109 LYS A O 1
ATOM 769 N N . ILE A 1 110 ? -7.811 -0.763 8.261 1.00 96.62 110 ILE A N 1
ATOM 770 C CA . ILE A 1 110 ? -7.833 -1.517 7.001 1.00 96.62 110 ILE A CA 1
ATOM 771 C C . ILE A 1 110 ? -9.061 -2.426 6.942 1.00 96.62 110 ILE A C 1
ATOM 773 O O . ILE A 1 110 ? -9.710 -2.706 7.950 1.00 96.62 110 ILE A O 1
ATOM 777 N N . LYS A 1 111 ? -9.391 -2.904 5.748 1.00 96.44 111 LYS A N 1
ATOM 778 C CA . LYS A 1 111 ? -10.488 -3.842 5.523 1.00 96.44 111 LYS A CA 1
ATOM 779 C C . LYS A 1 111 ? -9.963 -5.094 4.843 1.00 96.44 111 LYS A C 1
ATOM 781 O O . LYS A 1 111 ? -9.280 -4.986 3.829 1.00 96.44 111 LYS A O 1
ATOM 786 N N . ILE A 1 112 ? -10.318 -6.265 5.366 1.00 94.00 112 ILE A N 1
ATOM 787 C CA . ILE A 1 112 ? -10.049 -7.558 4.727 1.00 94.00 112 ILE A CA 1
ATOM 788 C C . ILE A 1 112 ? -11.388 -8.272 4.556 1.00 94.00 112 ILE A C 1
ATOM 790 O O . ILE A 1 112 ? -12.085 -8.561 5.531 1.00 94.00 112 ILE A O 1
ATOM 794 N N . GLY A 1 113 ? -11.789 -8.491 3.303 1.00 92.19 113 GLY A N 1
ATOM 795 C CA . GLY A 1 113 ? -13.145 -8.932 2.980 1.00 92.19 113 GLY A CA 1
ATOM 796 C C . GLY A 1 113 ? -14.190 -7.948 3.519 1.00 92.19 113 GLY A C 1
ATOM 797 O O . GLY A 1 113 ? -14.165 -6.757 3.196 1.00 92.19 113 GLY A O 1
ATOM 798 N N . SER A 1 114 ? -15.107 -8.434 4.358 1.00 90.88 114 SER A N 1
ATOM 799 C CA . SER A 1 114 ? -16.140 -7.618 5.013 1.00 90.88 114 SER A CA 1
ATOM 800 C C . SER A 1 114 ? -15.720 -7.026 6.359 1.00 90.88 114 SER A C 1
ATOM 802 O O . SER A 1 114 ? -16.432 -6.166 6.871 1.00 90.88 114 SER A O 1
ATOM 804 N N . SER A 1 115 ? -14.601 -7.472 6.930 1.00 94.12 115 SER A N 1
ATOM 805 C CA . SER A 1 115 ? -14.224 -7.171 8.311 1.00 94.12 115 SER A CA 1
ATOM 806 C C . SER A 1 115 ? -13.194 -6.047 8.396 1.00 94.12 115 SER A C 1
ATOM 808 O O . SER A 1 115 ? -12.308 -5.925 7.545 1.00 94.12 115 SER A O 1
ATOM 810 N N . THR A 1 116 ? -13.307 -5.239 9.448 1.00 95.69 116 THR A N 1
ATOM 811 C CA . THR A 1 116 ? -12.325 -4.208 9.797 1.00 95.69 116 THR A CA 1
ATOM 812 C C . THR A 1 116 ? -11.178 -4.830 10.584 1.00 95.69 116 THR A C 1
ATOM 814 O O . THR A 1 116 ? -11.407 -5.558 11.549 1.00 95.69 116 THR A O 1
ATOM 817 N N . TYR A 1 117 ? -9.955 -4.502 10.182 1.00 92.69 117 TYR A N 1
ATOM 818 C CA . TYR A 1 117 ? -8.717 -4.841 10.873 1.00 92.69 117 TYR A CA 1
ATOM 819 C C . TYR A 1 117 ? -7.857 -3.587 11.025 1.00 92.69 117 TYR A C 1
ATOM 821 O O . TYR A 1 117 ? -8.173 -2.524 10.485 1.00 92.69 117 TYR A O 1
ATOM 829 N N . TYR A 1 118 ? -6.755 -3.724 11.753 1.00 91.44 118 TYR A N 1
ATOM 830 C CA . TYR A 1 118 ? -5.883 -2.613 12.088 1.00 91.44 118 TYR A CA 1
ATOM 831 C C . TYR A 1 118 ? -4.425 -2.994 11.865 1.00 91.44 118 TYR A C 1
ATOM 833 O O . TYR A 1 118 ? -3.988 -4.057 12.304 1.00 91.44 118 TYR A O 1
ATOM 841 N N . ILE A 1 119 ? -3.678 -2.120 11.192 1.00 90.81 119 ILE A N 1
ATOM 842 C CA . ILE A 1 119 ? -2.216 -2.192 11.168 1.00 90.81 119 ILE A CA 1
ATOM 843 C C . ILE A 1 119 ? -1.723 -1.484 12.434 1.00 90.81 119 ILE A C 1
ATOM 845 O O . ILE A 1 119 ? -2.032 -0.299 12.595 1.00 90.81 119 ILE A O 1
ATOM 849 N N . PRO A 1 120 ? -0.999 -2.169 13.335 1.00 88.75 120 PRO A N 1
ATOM 850 C CA . PRO A 1 120 ? -0.436 -1.526 14.510 1.00 88.75 120 PRO A CA 1
ATOM 851 C C . PRO A 1 120 ? 0.699 -0.583 14.109 1.00 88.75 120 PRO A C 1
ATOM 853 O O . PRO A 1 120 ? 1.547 -0.935 13.288 1.00 88.75 120 PRO A O 1
ATOM 856 N N . LEU A 1 121 ? 0.721 0.599 14.715 1.00 84.94 121 LEU A N 1
ATOM 857 C CA . LEU A 1 121 ? 1.807 1.562 14.612 1.00 84.94 121 LEU A CA 1
ATOM 858 C C . LEU A 1 121 ? 2.571 1.580 15.931 1.00 84.94 121 LEU A C 1
ATOM 860 O O . LEU A 1 121 ? 1.980 1.701 17.005 1.00 84.94 121 LEU A O 1
ATOM 864 N N . MET A 1 122 ? 3.886 1.443 15.824 1.00 81.62 122 MET A N 1
ATOM 865 C CA . MET A 1 122 ? 4.816 1.566 16.939 1.00 81.62 122 MET A CA 1
ATOM 866 C C . MET A 1 122 ? 5.571 2.882 16.775 1.00 81.62 122 MET A C 1
ATOM 868 O O . MET A 1 122 ? 5.955 3.224 15.654 1.00 81.62 122 MET A O 1
ATOM 872 N N . ASP A 1 123 ? 5.800 3.588 17.875 1.00 74.06 123 ASP A N 1
ATOM 873 C CA . ASP A 1 123 ? 6.694 4.745 17.926 1.00 74.06 123 ASP A CA 1
ATOM 874 C C . ASP A 1 123 ? 7.878 4.459 18.867 1.00 74.06 123 ASP A C 1
ATOM 876 O O . ASP A 1 123 ? 7.849 3.550 19.700 1.00 74.06 123 ASP A O 1
ATOM 880 N N . ASN A 1 124 ? 8.949 5.236 18.723 1.00 65.69 124 ASN A N 1
ATOM 881 C CA . ASN A 1 124 ? 10.147 5.186 19.554 1.00 65.69 124 ASN A CA 1
ATOM 882 C C . ASN A 1 124 ? 9.894 5.643 21.001 1.00 65.69 124 ASN A C 1
ATOM 884 O O . ASN A 1 124 ? 10.730 5.388 21.873 1.00 65.69 124 ASN A O 1
ATOM 888 N N . ALA A 1 125 ? 8.773 6.313 21.273 1.00 60.06 125 ALA A N 1
ATOM 889 C CA . ALA A 1 125 ? 8.329 6.635 22.617 1.00 60.06 125 ALA A CA 1
ATOM 890 C C . ALA A 1 125 ? 7.391 5.531 23.130 1.00 60.06 125 ALA A C 1
ATOM 892 O O . ALA A 1 125 ? 6.213 5.478 22.797 1.00 60.06 125 ALA A O 1
ATOM 893 N N . ASN A 1 126 ? 7.900 4.645 23.987 1.00 51.44 126 ASN A N 1
ATOM 894 C CA . ASN A 1 126 ? 7.016 3.853 24.841 1.00 51.44 126 ASN A CA 1
ATOM 895 C C . ASN A 1 126 ? 6.202 4.819 25.720 1.00 51.44 126 ASN A C 1
ATOM 897 O O . ASN A 1 126 ? 6.772 5.351 26.667 1.00 51.44 126 ASN A O 1
ATOM 901 N N . GLY A 1 127 ? 4.912 5.004 25.431 1.00 59.03 127 GLY A N 1
ATOM 902 C CA . GLY A 1 127 ? 3.924 5.627 26.317 1.00 59.03 127 GLY A CA 1
ATOM 903 C C . GLY A 1 127 ? 4.270 7.030 26.827 1.00 59.03 127 GLY A C 1
ATOM 904 O O . GLY A 1 127 ? 4.965 7.184 27.834 1.00 59.03 127 GLY A O 1
ATOM 905 N N . SER A 1 128 ? 3.669 8.048 26.216 1.00 46.69 128 SER A N 1
ATOM 906 C CA . SER A 1 128 ? 3.407 9.331 26.879 1.00 46.69 128 SER A CA 1
ATOM 907 C C . SER A 1 128 ? 1.918 9.618 26.894 1.00 46.69 128 SER A C 1
ATOM 909 O O . SER A 1 128 ? 1.348 9.636 25.784 1.00 46.69 128 SER A O 1
#

Sequence (128 aa):
MGEETTGGAVTGLGVGVRATLGLPDIAMAAGGTYAAMMPEIYSFGDASDAGAVTELSFIRVVNGGDATGMGTVDDDAFLFSLQGLTAGDGHLFDSTVNLTNPQIDHTLKIKIGSSTYYIPLMDNANGS

Foldseek 3Di:
DPPDDDDDDDPDDDDPDDQDDDDDPDPDPDDDDDDSDDQDDDQPDPPRDPPPDPDDDSDDDDQDDDPVVSVVCQVPDAPEEAEPFDEDPPGPNDDPDDPPDQQFDDWGWHHYHHDIDTDTDGDPDRDD

pLDDT: mean 87.18, std 11.92, range [46.69, 97.06]